Protein AF-A0A6N9NHD0-F1 (afdb_monomer_lite)

Foldseek 3Di:
DAEEEAEAEAPAAQPDDPVPDDPDQADDDDPVNVVVLVVVDSYDYDPLRYAYYPRQDPVSNLVVLVVVQVVLVVDAYEYEYQYAYLCLVVQVVVDPCSLQWDDTRYDIDGPVVVLVSQLSHDLRYKYKYFYPHPDRDPCVSSPP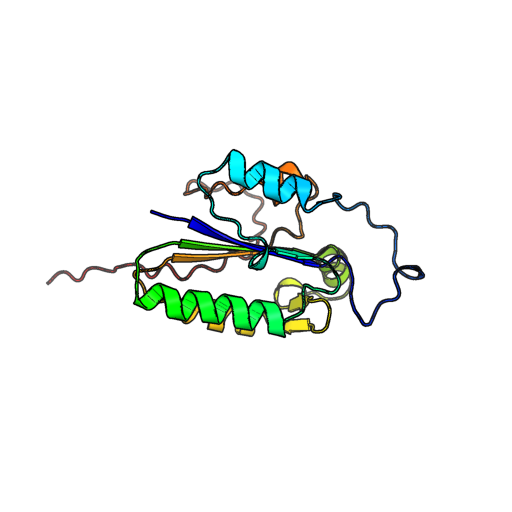DDDDDDDDDPDDDCRDMRINNDDPPDDDD

Organism: NCBI:txid2692424

Radius of gyration: 16.79 Å; chains: 1; bounding box: 42×47×49 Å

Secondary structure (DSSP, 8-state):
-PEEEEEEEE--BTTB-GGGS---------HHHHHHHHHHSSEE--GGGEEEGGG--HHHHHHHHHHHHHHHTTS-EEEEEEEEESSHHHHHHH-TTGGGEEE-SS-EEEHHHHHHHHHTS-TTEEEEEEE-TT---HHHHT-----------S------EEE----------

Structure (mmCIF, N/CA/C/O backbone):
data_AF-A0A6N9NHD0-F1
#
_entry.id   AF-A0A6N9NHD0-F1
#
loop_
_atom_site.group_PDB
_atom_site.id
_atom_site.type_symbol
_atom_site.label_atom_id
_atom_site.label_alt_id
_atom_site.label_comp_id
_atom_site.label_asym_id
_atom_site.label_entity_id
_atom_site.label_seq_id
_atom_site.pdbx_PDB_ins_code
_atom_site.Cartn_x
_atom_site.Cartn_y
_atom_site.Cartn_z
_atom_site.occupancy
_atom_site.B_iso_or_equiv
_atom_site.auth_seq_id
_atom_site.auth_comp_id
_atom_site.auth_asym_id
_atom_site.auth_atom_id
_atom_site.pdbx_PDB_model_num
ATOM 1 N N . MET A 1 1 ? -7.503 -1.863 20.920 1.00 65.38 1 MET A N 1
ATOM 2 C CA . MET A 1 1 ? -7.821 -1.196 19.639 1.00 65.38 1 MET A CA 1
ATOM 3 C C . MET A 1 1 ? -7.566 -2.185 18.505 1.00 65.38 1 MET A C 1
ATOM 5 O O . MET A 1 1 ? -6.565 -2.887 18.581 1.00 65.38 1 MET A O 1
ATOM 9 N N . LYS A 1 2 ? -8.476 -2.338 17.532 1.00 74.25 2 LYS A N 1
ATOM 10 C CA . LYS A 1 2 ? -8.277 -3.266 16.400 1.00 74.25 2 LYS A CA 1
ATOM 11 C C . LYS A 1 2 ? -7.443 -2.568 15.323 1.00 74.25 2 LYS A C 1
ATOM 13 O O . LYS A 1 2 ? -7.826 -1.486 14.887 1.00 74.25 2 LYS A O 1
ATOM 18 N N . THR A 1 3 ? -6.346 -3.195 14.905 1.00 85.81 3 THR A N 1
ATOM 19 C CA . THR A 1 3 ? -5.497 -2.702 13.811 1.00 85.81 3 THR A CA 1
ATOM 20 C C . THR A 1 3 ? -5.786 -3.501 12.546 1.00 85.81 3 THR A C 1
ATOM 22 O O . THR A 1 3 ? -5.592 -4.721 12.514 1.00 85.81 3 THR A O 1
ATOM 25 N N . HIS A 1 4 ? -6.283 -2.808 11.532 1.00 89.94 4 HIS A N 1
ATOM 26 C CA . HIS A 1 4 ? -6.444 -3.271 10.162 1.00 89.94 4 HIS A CA 1
ATOM 27 C C . HIS A 1 4 ? -5.167 -2.992 9.375 1.00 89.94 4 HIS A C 1
ATOM 29 O O . HIS A 1 4 ? -4.411 -2.084 9.724 1.00 89.94 4 HIS A O 1
ATOM 35 N N . CYS A 1 5 ? -4.915 -3.776 8.335 1.00 91.31 5 CYS A N 1
ATOM 36 C CA . CYS A 1 5 ? -3.724 -3.611 7.519 1.00 91.31 5 CYS A CA 1
ATOM 37 C C . CYS A 1 5 ? -4.055 -3.798 6.050 1.00 91.31 5 CYS A C 1
ATOM 39 O O . CYS A 1 5 ? -4.658 -4.810 5.710 1.00 91.31 5 CYS A O 1
ATOM 41 N N . ILE A 1 6 ? -3.596 -2.869 5.215 1.00 93.81 6 ILE A N 1
ATOM 42 C CA . ILE A 1 6 ? -3.485 -3.046 3.768 1.00 93.81 6 ILE A CA 1
ATOM 43 C C . ILE A 1 6 ? -2.022 -3.335 3.449 1.00 93.81 6 ILE A C 1
ATOM 45 O O . ILE A 1 6 ? -1.130 -2.640 3.932 1.00 93.81 6 ILE A O 1
ATOM 49 N N . PHE A 1 7 ? -1.773 -4.370 2.656 1.00 92.81 7 PHE A N 1
ATOM 50 C CA . PHE A 1 7 ? -0.443 -4.748 2.203 1.00 92.81 7 PHE A CA 1
ATOM 51 C C . PHE A 1 7 ? -0.356 -4.643 0.684 1.00 92.81 7 PHE A C 1
ATOM 53 O O . PHE A 1 7 ? -1.134 -5.275 -0.029 1.00 92.81 7 PHE A O 1
ATOM 60 N N . ILE A 1 8 ? 0.612 -3.870 0.202 1.00 93.88 8 ILE A N 1
ATOM 61 C CA . ILE A 1 8 ? 0.828 -3.566 -1.210 1.00 93.88 8 ILE A CA 1
ATOM 62 C C . ILE A 1 8 ? 2.249 -3.990 -1.576 1.00 93.88 8 ILE A C 1
ATOM 64 O O . ILE A 1 8 ? 3.222 -3.491 -1.009 1.00 93.88 8 ILE A O 1
ATOM 68 N N . LEU A 1 9 ? 2.360 -4.900 -2.541 1.00 92.06 9 LEU A N 1
ATOM 69 C CA . LEU A 1 9 ? 3.613 -5.359 -3.130 1.00 92.06 9 LEU A CA 1
ATOM 70 C C . LEU A 1 9 ? 3.604 -5.122 -4.638 1.00 92.06 9 LEU A C 1
ATOM 72 O O . LEU A 1 9 ? 2.901 -5.808 -5.385 1.00 92.06 9 LEU A O 1
ATOM 76 N N . VAL A 1 10 ? 4.456 -4.205 -5.081 1.00 91.06 10 VAL A N 1
ATOM 77 C CA . VAL A 1 10 ? 4.642 -3.875 -6.493 1.00 91.06 10 VAL A CA 1
ATOM 78 C C . VAL A 1 10 ? 5.937 -4.514 -6.969 1.00 91.06 10 VAL A C 1
ATOM 80 O O . VAL A 1 10 ? 7.042 -4.020 -6.747 1.00 91.06 10 VAL A O 1
ATOM 83 N N . ASN A 1 11 ? 5.785 -5.687 -7.577 1.00 87.06 11 ASN A N 1
ATOM 84 C CA . ASN A 1 11 ? 6.859 -6.475 -8.183 1.00 87.06 11 ASN A CA 1
ATOM 85 C C . ASN A 1 11 ? 6.649 -6.712 -9.687 1.00 87.06 11 ASN A C 1
ATOM 87 O O . ASN A 1 11 ? 7.374 -7.500 -10.292 1.00 87.06 11 ASN A O 1
ATOM 91 N N . GLN A 1 12 ? 5.628 -6.068 -10.251 1.00 86.88 12 GLN A N 1
ATOM 92 C CA . GLN A 1 12 ? 5.276 -6.051 -11.665 1.00 86.88 12 GLN A CA 1
ATOM 93 C C . GLN A 1 12 ? 4.763 -4.648 -11.998 1.00 86.88 12 GLN A C 1
ATOM 95 O O . GLN A 1 12 ? 4.061 -4.058 -11.177 1.00 86.88 12 GLN A O 1
ATOM 100 N N . LEU A 1 13 ? 5.087 -4.155 -13.191 1.00 87.19 13 LEU A N 1
ATOM 101 C CA . LEU A 1 13 ? 4.530 -2.938 -13.781 1.00 87.19 13 LEU A CA 1
ATOM 102 C C . LEU A 1 13 ? 3.962 -3.307 -15.149 1.00 87.19 13 LEU A C 1
ATOM 104 O O . LEU A 1 13 ? 4.562 -4.115 -15.854 1.00 87.19 13 LEU A O 1
ATOM 108 N N . GLU A 1 14 ? 2.821 -2.739 -15.514 1.00 87.88 14 GLU A N 1
ATOM 109 C CA . GLU A 1 14 ? 2.149 -2.986 -16.792 1.00 87.88 14 GLU A CA 1
ATOM 110 C C . GLU A 1 14 ? 3.044 -2.606 -17.977 1.00 87.88 14 GLU A C 1
ATOM 112 O O . GLU A 1 14 ? 3.142 -3.347 -18.952 1.00 87.88 14 GLU A O 1
ATOM 117 N N . GLU A 1 15 ? 3.768 -1.494 -17.850 1.00 81.62 15 GLU A N 1
ATOM 118 C CA . GLU A 1 15 ? 4.656 -0.967 -18.889 1.00 81.62 15 GLU A CA 1
ATOM 119 C C . GLU A 1 15 ? 5.960 -1.764 -19.045 1.00 81.62 15 GLU A C 1
ATOM 121 O O . GLU A 1 15 ? 6.647 -1.634 -20.062 1.00 81.62 15 GLU A O 1
ATOM 126 N N . ILE A 1 16 ? 6.332 -2.584 -18.051 1.00 76.56 16 ILE A N 1
ATOM 127 C CA . ILE A 1 16 ? 7.627 -3.265 -18.041 1.00 76.56 16 ILE A CA 1
ATOM 128 C C . ILE A 1 16 ? 7.475 -4.771 -18.227 1.00 76.56 16 ILE A C 1
ATOM 130 O O . ILE A 1 16 ? 7.096 -5.508 -17.317 1.00 76.56 16 ILE A O 1
ATOM 134 N N . ASN A 1 17 ? 7.924 -5.250 -19.387 1.00 63.66 17 ASN A N 1
ATOM 135 C CA . ASN A 1 17 ? 8.201 -6.669 -19.579 1.00 63.66 17 ASN A CA 1
ATOM 136 C C . ASN A 1 17 ? 9.355 -7.086 -18.658 1.00 63.66 17 ASN A C 1
ATOM 138 O O . ASN A 1 17 ? 10.461 -6.558 -18.755 1.00 63.66 17 ASN A O 1
ATOM 142 N N . SER A 1 18 ? 9.110 -8.062 -17.779 1.00 60.34 18 SER A N 1
ATOM 143 C CA . SER A 1 18 ? 10.067 -8.540 -16.764 1.00 60.34 18 SER A CA 1
ATOM 144 C C . SER A 1 18 ? 11.441 -8.935 -17.312 1.00 60.34 18 SER A C 1
ATOM 146 O O . SER A 1 18 ? 12.415 -8.966 -16.563 1.00 60.34 18 SER A O 1
ATOM 148 N N . ASP A 1 19 ? 11.520 -9.232 -18.608 1.00 60.91 19 ASP A N 1
ATOM 149 C CA . ASP A 1 19 ? 12.721 -9.718 -19.281 1.00 60.91 19 ASP A CA 1
ATOM 150 C C . ASP A 1 19 ? 13.788 -8.635 -19.507 1.00 60.91 19 ASP A C 1
ATOM 152 O O . ASP A 1 19 ? 14.942 -8.971 -19.771 1.00 60.91 19 ASP A O 1
ATOM 156 N N . THR A 1 20 ? 13.445 -7.346 -19.387 1.00 61.22 20 THR A N 1
ATOM 157 C CA . THR A 1 20 ? 14.374 -6.234 -19.670 1.00 61.22 20 THR A CA 1
ATOM 158 C C . THR A 1 20 ? 15.002 -5.605 -18.429 1.00 61.22 20 THR A C 1
ATOM 160 O O . THR A 1 20 ? 15.922 -4.795 -18.553 1.00 61.22 20 THR A O 1
ATOM 163 N N . LEU A 1 21 ? 14.549 -5.970 -17.227 1.00 63.03 21 LEU A N 1
ATOM 164 C CA . LEU A 1 21 ? 15.014 -5.336 -15.998 1.00 63.03 21 LEU A CA 1
ATOM 165 C C . LEU A 1 21 ? 16.261 -6.004 -15.408 1.00 63.03 21 LEU A C 1
ATOM 167 O O . LEU A 1 21 ? 16.401 -7.232 -15.449 1.00 63.03 21 LEU A O 1
ATOM 171 N N . PRO A 1 22 ? 17.148 -5.218 -14.766 1.00 62.91 22 PRO A N 1
ATOM 172 C CA . PRO A 1 22 ? 18.219 -5.769 -13.954 1.00 62.91 22 PRO A CA 1
ATOM 173 C C . PRO A 1 22 ? 17.630 -6.722 -12.912 1.00 62.91 22 PRO A C 1
ATOM 175 O O . PRO A 1 22 ? 16.656 -6.387 -12.236 1.00 62.91 22 PRO A O 1
ATOM 178 N N . LYS A 1 23 ? 18.235 -7.904 -12.750 1.00 63.06 23 LYS A N 1
ATOM 179 C CA . LYS A 1 23 ? 17.851 -8.868 -11.708 1.00 63.06 23 LYS A CA 1
ATOM 180 C C . LYS A 1 23 ? 18.214 -8.313 -10.328 1.00 63.06 23 LYS A C 1
ATOM 182 O O . LYS A 1 23 ? 19.216 -8.705 -9.732 1.00 63.06 23 LYS A O 1
ATOM 187 N N . LEU A 1 24 ? 17.412 -7.379 -9.826 1.00 61.34 24 LEU A N 1
ATOM 188 C CA . LEU A 1 24 ? 17.522 -6.855 -8.474 1.00 61.34 24 LEU A CA 1
ATOM 189 C C . LEU A 1 24 ? 17.187 -7.987 -7.502 1.00 61.34 24 LEU A C 1
ATOM 191 O O . LEU A 1 24 ? 16.132 -8.615 -7.605 1.00 61.34 24 LEU A O 1
ATOM 195 N N . LYS A 1 25 ? 18.092 -8.275 -6.561 1.00 64.44 25 LYS A N 1
ATOM 196 C CA . LYS A 1 25 ? 17.813 -9.215 -5.470 1.00 64.44 25 LYS A CA 1
ATOM 197 C C . LYS A 1 25 ? 16.783 -8.574 -4.548 1.00 64.44 25 LYS A C 1
ATOM 199 O O . LYS A 1 25 ? 17.130 -7.704 -3.758 1.00 64.44 25 LYS A O 1
ATOM 204 N N . HIS A 1 26 ? 15.539 -9.020 -4.645 1.00 69.06 26 HIS A N 1
ATOM 205 C CA . HIS A 1 26 ? 14.458 -8.584 -3.773 1.00 69.06 26 HIS A CA 1
ATOM 206 C C . HIS A 1 26 ? 13.949 -9.758 -2.922 1.00 69.06 26 HIS A C 1
ATOM 208 O O . HIS A 1 26 ? 13.967 -10.911 -3.366 1.00 69.06 26 HIS A O 1
ATOM 214 N N . PRO A 1 27 ? 13.529 -9.500 -1.675 1.00 69.94 27 PRO A N 1
ATOM 215 C CA . PRO A 1 27 ? 12.930 -10.510 -0.820 1.00 69.94 27 PRO A CA 1
ATOM 216 C C . PRO A 1 27 ? 11.645 -11.062 -1.449 1.00 69.94 27 PRO A C 1
ATOM 218 O O . PRO A 1 27 ? 10.719 -10.326 -1.779 1.00 69.94 27 PRO A O 1
ATOM 221 N N . CYS A 1 28 ? 11.575 -12.388 -1.576 1.00 76.50 28 CYS A N 1
ATOM 222 C CA . CYS A 1 28 ? 10.370 -13.075 -2.024 1.00 76.50 28 CYS A CA 1
ATOM 223 C C . CYS A 1 28 ? 9.337 -13.096 -0.886 1.00 76.50 28 CYS A C 1
ATOM 225 O O . CYS A 1 28 ? 9.487 -13.825 0.108 1.00 76.50 28 CYS A O 1
ATOM 227 N N . ILE A 1 29 ? 8.310 -12.257 -1.020 1.00 80.00 29 ILE A N 1
ATOM 228 C CA . ILE A 1 29 ? 7.160 -12.196 -0.119 1.00 80.00 29 ILE A CA 1
ATOM 229 C C . ILE A 1 29 ? 5.998 -12.911 -0.797 1.00 80.00 29 ILE A C 1
ATOM 231 O O . ILE A 1 29 ? 5.518 -12.496 -1.848 1.00 80.00 29 ILE A O 1
ATOM 235 N N . SER A 1 30 ? 5.552 -14.000 -0.184 1.00 78.62 30 SER A N 1
ATOM 236 C CA . SER A 1 30 ? 4.399 -14.772 -0.627 1.00 78.62 30 SER A CA 1
ATOM 237 C C . SER A 1 30 ? 3.174 -14.474 0.236 1.00 78.62 30 SER A C 1
ATOM 239 O O . SER A 1 30 ? 3.279 -14.041 1.386 1.00 78.62 30 SER A O 1
ATOM 241 N N . ILE A 1 31 ? 1.992 -14.799 -0.286 1.00 77.31 31 ILE A N 1
ATOM 242 C CA . ILE A 1 31 ? 0.733 -14.755 0.472 1.00 77.31 31 ILE A CA 1
ATOM 243 C C . ILE A 1 31 ? 0.832 -15.600 1.757 1.00 77.31 31 ILE A C 1
ATOM 245 O O . ILE A 1 31 ? 0.327 -15.204 2.805 1.00 77.31 31 ILE A O 1
ATOM 249 N N . THR A 1 32 ? 1.534 -16.735 1.716 1.00 78.12 32 THR A N 1
ATOM 250 C CA . THR A 1 32 ? 1.737 -17.614 2.878 1.00 78.12 32 THR A CA 1
ATOM 251 C C . THR A 1 32 ? 2.500 -16.918 4.006 1.00 78.12 32 THR A C 1
ATOM 253 O O . THR A 1 32 ? 2.200 -17.128 5.185 1.00 78.12 32 THR A O 1
ATOM 256 N N . ASP A 1 33 ? 3.450 -16.046 3.664 1.00 80.06 33 ASP A N 1
ATOM 257 C CA . ASP A 1 33 ? 4.181 -15.245 4.647 1.00 80.06 33 ASP A CA 1
ATOM 258 C C . ASP A 1 33 ? 3.255 -14.237 5.327 1.00 80.06 33 ASP A C 1
ATOM 260 O O . ASP A 1 33 ? 3.253 -14.123 6.553 1.00 80.06 33 ASP A O 1
ATOM 264 N N . LEU A 1 34 ? 2.400 -13.579 4.542 1.00 78.19 34 LEU A N 1
ATOM 265 C CA . LEU A 1 34 ? 1.418 -12.608 5.027 1.00 78.19 34 LEU A CA 1
ATOM 266 C C . LEU A 1 34 ? 0.383 -13.254 5.962 1.00 78.19 34 LEU A C 1
ATOM 268 O O . LEU A 1 34 ? 0.098 -12.743 7.048 1.00 78.19 34 LEU A O 1
ATOM 272 N N . ILE A 1 35 ? -0.114 -14.440 5.601 1.00 74.88 35 ILE A N 1
ATOM 273 C CA . ILE A 1 35 ? -1.027 -15.228 6.445 1.00 74.88 35 ILE A CA 1
ATOM 274 C C . ILE A 1 35 ? -0.346 -15.650 7.756 1.00 74.88 35 ILE A C 1
ATOM 276 O O . ILE A 1 35 ? -0.986 -15.697 8.809 1.00 74.88 35 ILE A O 1
ATOM 280 N N . SER A 1 36 ? 0.954 -15.946 7.721 1.00 72.44 36 SER A N 1
ATOM 281 C CA . SER A 1 36 ? 1.708 -16.354 8.910 1.00 72.44 36 SER A CA 1
ATOM 282 C C . SER A 1 36 ? 1.877 -15.209 9.917 1.00 72.44 36 SER A C 1
ATOM 284 O O . SER A 1 36 ? 1.853 -15.451 11.126 1.00 72.44 36 SER A O 1
ATOM 286 N N . ILE A 1 37 ? 1.970 -13.959 9.451 1.00 68.00 37 ILE A N 1
ATOM 287 C CA . ILE A 1 37 ? 2.038 -12.764 10.314 1.00 68.00 37 ILE A CA 1
ATOM 288 C C . ILE A 1 37 ? 0.709 -12.509 11.016 1.00 68.00 37 ILE A C 1
ATOM 290 O O . ILE A 1 37 ? 0.703 -12.209 12.211 1.00 68.00 37 ILE A O 1
ATOM 294 N N . ARG A 1 38 ? -0.416 -12.699 10.312 1.00 64.62 38 ARG A N 1
ATOM 295 C CA . ARG A 1 38 ? -1.770 -12.574 10.882 1.00 64.62 38 ARG A CA 1
ATOM 296 C C . ARG A 1 38 ? -1.962 -13.434 12.137 1.00 64.62 38 ARG A C 1
ATOM 298 O O . ARG A 1 38 ? -2.749 -13.083 13.006 1.00 64.62 38 ARG A O 1
ATOM 305 N N . LYS A 1 39 ? -1.267 -14.573 12.234 1.00 63.69 39 LYS A N 1
ATOM 306 C CA . LYS A 1 39 ? -1.334 -15.466 13.403 1.00 63.69 39 LYS A CA 1
ATOM 307 C C . LYS A 1 39 ? -0.466 -15.003 14.579 1.00 63.69 39 LYS A C 1
ATOM 309 O O . LYS A 1 39 ? -0.729 -15.417 15.702 1.00 63.69 39 LYS A O 1
ATOM 314 N N . LYS A 1 40 ? 0.571 -14.197 14.329 1.00 61.94 40 LYS A N 1
ATOM 315 C CA . LYS A 1 40 ? 1.555 -13.761 15.337 1.00 61.94 40 LYS A CA 1
ATOM 316 C C . LYS A 1 40 ? 1.247 -12.392 15.933 1.00 61.94 40 LYS A C 1
ATOM 318 O O . LYS A 1 40 ? 1.485 -12.184 17.116 1.00 61.94 40 LYS A O 1
ATOM 323 N N . ASN A 1 41 ? 0.712 -11.483 15.126 1.00 60.09 41 ASN A N 1
ATOM 324 C CA . ASN A 1 41 ? 0.371 -10.132 15.545 1.00 60.09 41 ASN A CA 1
ATOM 325 C C . ASN A 1 41 ? -1.155 -10.029 15.618 1.00 60.09 41 ASN A C 1
ATOM 327 O O . ASN A 1 41 ? -1.846 -10.601 14.783 1.00 60.09 41 ASN A O 1
ATOM 331 N N . SER A 1 42 ? -1.706 -9.283 16.575 1.00 63.81 42 SER A N 1
ATOM 332 C CA . SER A 1 42 ? -3.146 -8.982 16.735 1.00 63.81 42 SER A CA 1
ATOM 333 C C . SER A 1 42 ? -3.754 -8.154 15.579 1.00 63.81 42 SER A C 1
ATOM 335 O O . SER A 1 42 ? -4.768 -7.469 15.731 1.00 63.81 42 SER A O 1
ATOM 337 N N . LEU A 1 43 ? -3.120 -8.226 14.415 1.00 70.12 43 LEU A N 1
ATOM 338 C CA . LEU A 1 43 ? -3.356 -7.487 13.199 1.00 70.12 43 LEU A CA 1
ATOM 339 C C . LEU A 1 43 ? -4.339 -8.251 12.312 1.00 70.12 43 LEU A C 1
ATOM 341 O O . LEU A 1 43 ? -4.179 -9.441 12.027 1.00 70.12 43 LEU A O 1
ATOM 345 N N . ARG A 1 44 ? -5.386 -7.554 11.877 1.00 76.69 44 ARG A N 1
ATOM 346 C CA . ARG A 1 44 ? -6.385 -8.102 10.964 1.00 76.69 44 ARG A CA 1
ATOM 347 C C . ARG A 1 44 ? -5.960 -7.804 9.535 1.00 76.69 44 ARG A C 1
ATOM 349 O O . ARG A 1 44 ? -6.172 -6.700 9.054 1.00 76.69 44 ARG A O 1
ATOM 356 N N . LEU A 1 45 ? -5.379 -8.811 8.888 1.00 82.31 45 LEU A N 1
ATOM 357 C CA . LEU A 1 45 ? -5.110 -8.812 7.453 1.00 82.31 45 LEU A CA 1
ATOM 358 C C . LEU A 1 45 ? -6.158 -9.688 6.751 1.00 82.31 45 LEU A C 1
ATOM 360 O O . LEU A 1 45 ? -6.168 -10.915 6.938 1.00 82.31 45 LEU A O 1
ATOM 364 N N . SER A 1 46 ? -7.078 -9.068 6.008 1.00 85.50 46 SER A N 1
ATOM 365 C CA . SER A 1 46 ? -7.985 -9.792 5.112 1.00 85.50 46 SER A CA 1
ATOM 366 C C . SER A 1 46 ? -7.279 -10.124 3.800 1.00 85.50 46 SER A C 1
ATOM 368 O O . SER A 1 46 ? -6.324 -9.460 3.415 1.00 85.50 46 SER A O 1
ATOM 370 N N . MET A 1 47 ? -7.769 -11.136 3.083 1.00 85.44 47 MET A N 1
ATOM 371 C CA . MET A 1 47 ? -7.286 -11.429 1.725 1.00 85.44 47 MET A CA 1
ATOM 372 C C . MET A 1 47 ? -7.593 -10.288 0.749 1.00 85.44 47 MET A C 1
ATOM 374 O O . MET A 1 47 ? -6.836 -10.071 -0.188 1.00 85.44 47 MET A O 1
ATOM 378 N N . GLU A 1 48 ? -8.678 -9.556 0.997 1.00 90.25 48 GLU A N 1
ATOM 379 C CA . GLU A 1 48 ? -9.070 -8.353 0.250 1.00 90.25 48 GLU A CA 1
ATOM 380 C C . GLU A 1 48 ? -8.124 -7.171 0.485 1.00 90.25 48 GLU A C 1
ATOM 382 O O . GLU A 1 48 ? -8.110 -6.237 -0.304 1.00 90.25 48 GLU A O 1
ATOM 387 N N . ASP A 1 49 ? -7.329 -7.211 1.557 1.00 92.00 49 ASP A N 1
ATOM 388 C CA . ASP A 1 49 ? -6.382 -6.149 1.890 1.00 92.00 49 ASP A CA 1
ATOM 389 C C . ASP A 1 49 ? -4.967 -6.443 1.354 1.00 92.00 49 ASP A C 1
ATOM 391 O O . ASP A 1 49 ? -4.023 -5.730 1.686 1.00 92.00 49 ASP A O 1
ATOM 395 N N . ILE A 1 50 ? -4.790 -7.519 0.574 1.00 91.94 50 ILE A N 1
ATOM 396 C CA . ILE A 1 50 ? -3.497 -7.949 0.030 1.00 91.94 50 ILE A CA 1
ATOM 397 C C . ILE A 1 50 ? -3.470 -7.711 -1.481 1.00 91.94 50 ILE A C 1
ATOM 399 O O . ILE A 1 50 ? -4.122 -8.415 -2.255 1.00 91.94 50 ILE A O 1
ATOM 403 N N . PHE A 1 51 ? -2.621 -6.780 -1.902 1.00 93.31 51 PHE A N 1
ATOM 404 C CA . PHE A 1 51 ? -2.413 -6.405 -3.293 1.00 93.31 51 PHE A CA 1
ATOM 405 C C . PHE A 1 51 ? -0.988 -6.762 -3.715 1.00 93.31 51 PHE A C 1
ATOM 407 O O . PHE A 1 51 ? -0.023 -6.254 -3.151 1.00 93.31 51 PHE A O 1
ATOM 414 N N . ILE A 1 52 ? -0.841 -7.671 -4.681 1.00 90.94 52 ILE A N 1
ATOM 415 C CA . ILE A 1 52 ? 0.463 -8.160 -5.154 1.00 90.94 52 ILE A CA 1
ATOM 416 C C . ILE A 1 52 ? 0.468 -8.207 -6.684 1.00 90.94 52 ILE A C 1
ATOM 418 O O . ILE A 1 52 ? -0.473 -8.741 -7.278 1.00 90.94 52 ILE A O 1
ATOM 422 N N . GLY A 1 53 ? 1.540 -7.707 -7.304 1.00 88.19 53 GLY A N 1
ATOM 423 C CA . GLY A 1 53 ? 1.756 -7.777 -8.754 1.00 88.19 53 GLY A CA 1
ATOM 424 C C . GLY A 1 53 ? 0.630 -7.093 -9.526 1.00 88.19 53 GLY A C 1
ATOM 425 O O . GLY A 1 53 ? 0.232 -5.991 -9.164 1.00 88.19 53 GLY A O 1
ATOM 426 N N . THR A 1 54 ? 0.054 -7.771 -10.523 1.00 90.69 54 THR A N 1
ATOM 427 C CA . THR A 1 54 ? -1.071 -7.257 -11.337 1.00 90.69 54 THR A CA 1
ATOM 428 C C . THR A 1 54 ? -2.300 -6.789 -10.549 1.00 90.69 54 THR A C 1
ATOM 430 O O . THR A 1 54 ? -3.122 -6.046 -11.077 1.00 90.69 54 THR A O 1
ATOM 433 N N . LYS A 1 55 ? -2.465 -7.210 -9.287 1.00 91.56 55 LYS A N 1
ATOM 434 C CA . LYS A 1 55 ? -3.576 -6.750 -8.436 1.00 91.56 55 LYS A CA 1
ATOM 435 C C . LYS A 1 55 ? -3.303 -5.420 -7.744 1.00 91.56 55 LYS A C 1
ATOM 437 O O . LYS A 1 55 ? -4.254 -4.802 -7.270 1.00 91.56 55 LYS A O 1
ATOM 442 N N . ALA A 1 56 ? -2.043 -4.999 -7.657 1.00 93.75 56 ALA A N 1
ATOM 443 C CA . ALA A 1 56 ? -1.627 -3.759 -7.012 1.00 93.75 56 ALA A CA 1
ATOM 444 C C . ALA A 1 56 ? -1.849 -2.544 -7.918 1.00 93.75 56 ALA A C 1
ATOM 446 O O . ALA A 1 56 ? -0.928 -1.765 -8.143 1.00 93.75 56 ALA A O 1
ATOM 447 N N . THR A 1 57 ? -3.067 -2.403 -8.444 1.00 96.00 57 THR A N 1
ATOM 448 C CA . THR A 1 57 ? -3.474 -1.225 -9.210 1.00 96.00 57 THR A CA 1
ATOM 449 C C . THR A 1 57 ? -3.837 -0.082 -8.281 1.00 96.00 57 THR A C 1
ATOM 451 O O . THR A 1 57 ? -4.398 -0.307 -7.201 1.00 96.00 57 THR A O 1
ATOM 454 N N . TRP A 1 58 ? -3.576 1.149 -8.717 1.00 95.94 58 TRP A N 1
ATOM 455 C CA . TRP A 1 58 ? -3.910 2.326 -7.921 1.00 95.94 58 TRP A CA 1
ATOM 456 C C . TRP A 1 58 ? -5.409 2.391 -7.624 1.00 95.94 58 TRP A C 1
ATOM 458 O O . TRP A 1 58 ? -5.805 2.541 -6.471 1.00 95.94 58 TRP A O 1
ATOM 468 N N . LYS A 1 59 ? -6.250 2.146 -8.636 1.00 95.50 59 LYS A N 1
ATOM 469 C CA . LYS A 1 59 ? -7.712 2.144 -8.493 1.00 95.50 59 LYS A CA 1
ATOM 470 C C . LYS A 1 59 ? -8.209 1.184 -7.407 1.00 95.50 59 LYS A C 1
ATOM 472 O O . LYS A 1 59 ? -9.066 1.551 -6.611 1.00 95.50 59 LYS A O 1
ATOM 477 N N . ASN A 1 60 ? -7.690 -0.045 -7.362 1.00 95.88 60 ASN A N 1
ATOM 478 C CA . ASN A 1 60 ? -8.135 -1.029 -6.370 1.00 95.88 60 ASN A CA 1
ATOM 479 C C . ASN A 1 60 ? -7.722 -0.626 -4.951 1.00 95.88 60 ASN A C 1
ATOM 481 O O . ASN A 1 60 ? -8.471 -0.837 -4.000 1.00 95.88 60 ASN A O 1
ATOM 485 N N . ILE A 1 61 ? -6.527 -0.055 -4.819 1.00 96.56 61 ILE A N 1
ATOM 486 C CA . ILE A 1 61 ? -5.966 0.360 -3.537 1.00 96.56 61 ILE A CA 1
ATOM 487 C C . ILE A 1 61 ? -6.690 1.603 -3.017 1.00 96.56 61 ILE A C 1
ATOM 489 O O . ILE A 1 61 ? -7.095 1.604 -1.858 1.00 96.56 61 ILE A O 1
ATOM 493 N N . ALA A 1 62 ? -6.911 2.609 -3.866 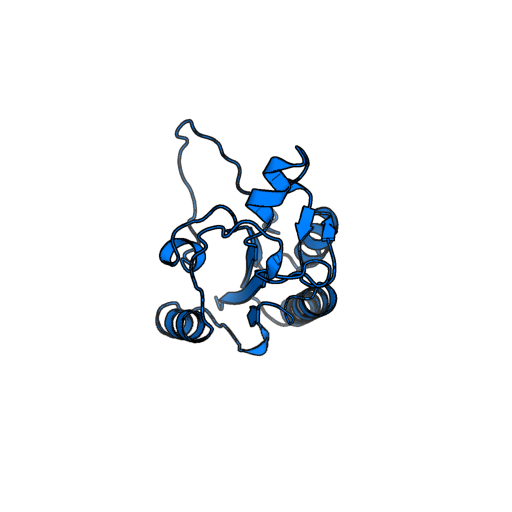1.00 96.56 62 ALA A N 1
ATOM 494 C CA . ALA A 1 62 ? -7.660 3.816 -3.525 1.00 96.56 62 ALA A CA 1
ATOM 495 C C . ALA A 1 62 ? -9.078 3.473 -3.048 1.00 96.56 62 ALA A C 1
ATOM 497 O O . ALA A 1 62 ? -9.428 3.809 -1.919 1.00 96.56 62 ALA A O 1
ATOM 498 N N . ASN A 1 63 ? -9.827 2.677 -3.823 1.00 96.56 63 ASN A N 1
ATOM 499 C CA . ASN A 1 63 ? -11.162 2.212 -3.432 1.00 96.56 63 ASN A CA 1
ATOM 500 C C . ASN A 1 63 ? -11.144 1.494 -2.074 1.00 96.56 63 ASN A C 1
ATOM 502 O O . ASN A 1 63 ? -12.006 1.718 -1.228 1.00 96.56 63 ASN A O 1
ATOM 506 N N . ARG A 1 64 ? -10.144 0.636 -1.827 1.00 96.62 64 ARG A N 1
ATOM 507 C CA . ARG A 1 64 ? -10.055 -0.078 -0.549 1.00 96.62 64 ARG A CA 1
ATOM 508 C C . ARG A 1 64 ? -9.741 0.858 0.619 1.00 96.62 64 ARG A C 1
ATOM 510 O O . ARG A 1 64 ? -10.221 0.620 1.725 1.00 96.62 64 ARG A O 1
ATOM 517 N N . ILE A 1 65 ? -8.943 1.903 0.406 1.00 96.25 65 ILE A N 1
ATOM 518 C CA . ILE A 1 65 ? -8.687 2.931 1.424 1.00 96.25 65 ILE A CA 1
ATOM 519 C C . ILE A 1 65 ? -9.974 3.710 1.722 1.00 96.25 65 ILE A C 1
ATOM 521 O O . ILE A 1 65 ? -10.296 3.888 2.896 1.00 96.25 65 ILE A O 1
ATOM 525 N N . GLU A 1 66 ? -10.733 4.097 0.696 1.00 96.25 66 GLU A N 1
ATOM 526 C CA . GLU A 1 66 ? -12.027 4.783 0.831 1.00 96.25 66 GLU A CA 1
ATOM 527 C C . GLU A 1 66 ? -13.044 3.945 1.623 1.00 96.25 66 GLU A C 1
ATOM 529 O O . GLU A 1 66 ? -13.658 4.443 2.564 1.00 96.25 66 GLU A O 1
ATOM 534 N N . GLU A 1 67 ? -13.144 2.638 1.367 1.00 95.44 67 GLU A N 1
ATOM 535 C CA . GLU A 1 67 ? -13.988 1.740 2.172 1.00 95.44 67 GLU A CA 1
ATOM 536 C C . GLU A 1 67 ? -13.602 1.762 3.664 1.00 95.44 67 GLU A C 1
ATOM 538 O O . GLU A 1 67 ? -14.458 1.736 4.556 1.00 95.44 67 GLU A O 1
ATOM 543 N N . TYR A 1 68 ? -12.303 1.827 3.977 1.00 95.06 68 TYR A N 1
ATOM 544 C CA . TYR A 1 68 ? -11.851 1.973 5.361 1.00 95.06 68 TYR A CA 1
ATOM 545 C C . TYR A 1 68 ? -12.146 3.359 5.939 1.00 95.06 68 TYR A C 1
ATOM 547 O O . TYR A 1 68 ? -12.432 3.439 7.138 1.00 95.06 68 TYR A O 1
ATOM 555 N N . GLN A 1 69 ? -12.106 4.421 5.132 1.00 94.38 69 GLN A N 1
ATOM 556 C CA . GLN A 1 69 ? -12.549 5.750 5.554 1.00 94.38 69 GLN A CA 1
ATOM 557 C C . GLN A 1 69 ? -14.035 5.722 5.915 1.00 94.38 69 GLN A C 1
ATOM 559 O O . GLN A 1 69 ? -14.400 6.148 7.007 1.00 94.38 69 GLN A O 1
ATOM 564 N N . GLU A 1 70 ? -14.899 5.139 5.087 1.00 94.19 70 GLU A N 1
ATOM 565 C CA . GLU A 1 70 ? -16.328 5.006 5.402 1.00 94.19 70 GLU A CA 1
ATOM 566 C C . GLU A 1 70 ? -16.547 4.236 6.714 1.00 94.19 70 GLU A C 1
ATOM 568 O O . GLU A 1 70 ? -17.283 4.670 7.605 1.00 94.19 70 GLU A O 1
ATOM 573 N N . LEU A 1 71 ? -15.833 3.120 6.890 1.00 91.62 71 LEU A N 1
ATOM 574 C CA . LEU A 1 71 ? -15.894 2.317 8.112 1.00 91.62 71 LEU A CA 1
ATOM 575 C C . LEU A 1 71 ? -15.383 3.066 9.348 1.00 91.62 71 LEU A C 1
ATOM 577 O O . LEU A 1 71 ? -15.823 2.763 10.460 1.00 91.62 71 LEU A O 1
ATOM 581 N N . SER A 1 72 ? -14.457 4.007 9.182 1.00 93.38 72 SER A N 1
ATOM 582 C CA . SER A 1 72 ? -13.861 4.759 10.286 1.00 93.38 72 SER A CA 1
ATOM 583 C C . SER A 1 72 ? -14.830 5.738 10.956 1.00 93.38 72 SER A C 1
ATOM 585 O O . SER A 1 72 ? -14.683 6.022 12.142 1.00 93.38 72 SER A O 1
ATOM 587 N N . PHE A 1 73 ? -15.880 6.176 10.253 1.00 90.88 73 PHE A N 1
ATOM 588 C CA . PHE A 1 73 ? -16.947 6.993 10.841 1.00 90.88 73 PHE A CA 1
ATOM 589 C C . PHE A 1 73 ? -17.882 6.197 11.761 1.00 90.88 73 PHE A C 1
ATOM 591 O O . PHE A 1 73 ? -18.597 6.778 12.574 1.00 90.88 73 PHE A O 1
ATOM 598 N N . LEU A 1 74 ? -17.884 4.866 11.649 1.00 91.56 74 LEU A N 1
ATOM 599 C CA . LEU A 1 74 ? -18.772 3.986 12.412 1.00 91.56 74 LEU A CA 1
ATOM 600 C C . LEU A 1 74 ? -18.104 3.379 13.651 1.00 91.56 74 LEU A C 1
ATOM 602 O O . LEU A 1 74 ? -18.794 2.866 14.534 1.00 91.56 74 LEU A O 1
ATOM 606 N N . ARG A 1 75 ? -16.768 3.353 13.701 1.00 87.12 75 ARG A N 1
ATOM 607 C CA . ARG A 1 75 ? -16.013 2.699 14.776 1.00 87.12 75 ARG A CA 1
ATOM 608 C C . ARG A 1 75 ? -14.595 3.236 14.893 1.00 87.12 75 ARG A C 1
ATOM 610 O O . ARG A 1 75 ? -13.926 3.460 13.890 1.00 87.12 75 ARG A O 1
ATOM 617 N N . ASP A 1 76 ? -14.097 3.261 16.122 1.00 87.50 76 ASP A N 1
ATOM 618 C CA . ASP A 1 76 ? -12.688 3.534 16.389 1.00 87.50 76 ASP A CA 1
ATOM 619 C C . ASP A 1 76 ? -11.799 2.381 15.911 1.00 87.50 76 ASP A C 1
ATOM 621 O O . ASP A 1 76 ? -12.149 1.191 15.984 1.00 87.50 76 ASP A O 1
ATOM 625 N N . GLY A 1 77 ? -10.595 2.721 15.468 1.00 88.44 77 GLY A N 1
ATOM 626 C CA . GLY A 1 77 ? -9.650 1.737 14.973 1.00 88.44 77 GLY A CA 1
ATOM 627 C C . GLY A 1 77 ? -8.355 2.343 14.465 1.00 88.44 77 GLY A C 1
ATOM 628 O O . GLY A 1 77 ? -8.084 3.535 14.611 1.00 88.44 77 GLY A O 1
ATOM 629 N N . LYS A 1 78 ? -7.532 1.468 13.893 1.00 91.25 78 LYS A N 1
ATOM 630 C CA . LYS A 1 78 ? -6.308 1.849 13.203 1.00 91.25 78 LYS A CA 1
ATOM 631 C C . LYS A 1 78 ? -6.215 1.127 11.866 1.00 91.25 78 LYS A C 1
ATOM 633 O O . LYS A 1 78 ? -6.525 -0.064 11.819 1.00 91.25 78 LYS A O 1
ATOM 638 N N . LEU A 1 79 ? -5.745 1.811 10.831 1.00 92.94 79 LEU A N 1
ATOM 639 C CA . LEU A 1 79 ? -5.333 1.241 9.553 1.00 92.94 79 LEU A CA 1
ATOM 640 C C . LEU A 1 79 ? -3.838 1.495 9.337 1.00 92.94 79 LEU A C 1
ATOM 642 O O . LEU A 1 79 ? -3.387 2.637 9.353 1.00 92.94 79 LEU A O 1
ATOM 646 N N . ASP A 1 80 ? -3.081 0.423 9.126 1.00 91.88 80 ASP A N 1
ATOM 647 C CA . ASP A 1 80 ? -1.697 0.484 8.661 1.00 91.88 80 ASP A CA 1
ATOM 648 C C . ASP A 1 80 ? -1.649 0.101 7.172 1.00 91.88 80 ASP A C 1
ATOM 650 O O . ASP A 1 80 ? -1.999 -1.018 6.799 1.00 91.88 80 ASP A O 1
ATOM 654 N N . ILE A 1 81 ? -1.205 1.013 6.311 1.00 93.56 81 ILE A N 1
ATOM 655 C CA . ILE A 1 81 ? -0.982 0.763 4.885 1.00 93.56 81 ILE A CA 1
ATOM 656 C C . ILE A 1 81 ? 0.509 0.529 4.681 1.00 93.56 81 ILE A C 1
ATOM 658 O O . ILE A 1 81 ? 1.337 1.381 5.003 1.00 93.56 81 ILE A O 1
ATOM 662 N N . ILE A 1 82 ? 0.863 -0.640 4.165 1.00 91.75 82 ILE A N 1
ATOM 663 C CA . ILE A 1 82 ? 2.248 -1.072 4.013 1.00 91.75 82 ILE A CA 1
ATOM 664 C C . ILE A 1 82 ? 2.531 -1.206 2.541 1.00 91.75 82 ILE A C 1
ATOM 666 O O . ILE A 1 82 ? 1.970 -2.072 1.872 1.00 91.75 82 ILE A O 1
ATOM 670 N N . TYR A 1 83 ? 3.413 -0.346 2.063 1.00 92.38 83 TYR A N 1
ATOM 671 C CA . TYR A 1 83 ? 3.799 -0.292 0.672 1.00 92.38 83 TYR A CA 1
ATOM 672 C C . TYR A 1 83 ? 5.226 -0.791 0.510 1.00 92.38 83 TYR A C 1
ATOM 674 O O . TYR A 1 83 ? 6.137 -0.369 1.225 1.00 92.38 83 TYR A O 1
ATOM 682 N N . TYR A 1 84 ? 5.410 -1.700 -0.436 1.00 90.19 84 TYR A N 1
ATOM 683 C CA . TYR A 1 84 ? 6.709 -2.192 -0.840 1.00 90.19 84 TYR A CA 1
ATOM 684 C C . TYR A 1 84 ? 6.757 -2.327 -2.358 1.00 90.19 84 TYR A C 1
ATOM 686 O O . TYR A 1 84 ? 6.005 -3.096 -2.954 1.00 90.19 84 TYR A O 1
ATOM 694 N N . SER A 1 85 ? 7.687 -1.621 -2.977 1.00 89.06 85 SER A N 1
ATOM 695 C CA . SER A 1 85 ? 7.952 -1.670 -4.406 1.00 89.06 85 SER A CA 1
ATOM 696 C C . SER A 1 85 ? 9.407 -2.037 -4.635 1.00 89.06 85 SER A C 1
ATOM 698 O O . SER A 1 85 ? 10.318 -1.444 -4.059 1.00 89.06 85 SER A O 1
ATOM 700 N N . ILE A 1 86 ? 9.646 -3.012 -5.512 1.00 85.62 86 ILE A N 1
ATOM 701 C CA . ILE A 1 86 ? 11.019 -3.351 -5.919 1.00 85.62 86 ILE A CA 1
ATOM 702 C C . ILE A 1 86 ? 11.624 -2.269 -6.828 1.00 85.62 86 ILE A C 1
ATOM 704 O O . ILE A 1 86 ? 12.837 -2.246 -7.041 1.00 85.62 86 ILE A O 1
ATOM 708 N N . TYR A 1 87 ? 10.781 -1.375 -7.351 1.00 82.50 87 TYR A N 1
ATOM 709 C CA . TYR A 1 87 ? 11.138 -0.356 -8.328 1.00 82.50 87 TYR A CA 1
ATOM 710 C C . TYR A 1 87 ? 11.565 0.964 -7.693 1.00 82.50 87 TYR A C 1
ATOM 712 O O . TYR A 1 87 ? 12.282 1.708 -8.345 1.00 82.50 87 TYR A O 1
ATOM 720 N N . ASP A 1 88 ? 11.238 1.244 -6.425 1.00 81.75 88 ASP A N 1
ATOM 721 C CA . ASP A 1 88 ? 11.614 2.527 -5.800 1.00 81.75 88 ASP A CA 1
ATOM 722 C C . ASP A 1 88 ? 13.139 2.740 -5.805 1.00 81.75 88 ASP A C 1
ATOM 724 O O . ASP A 1 88 ? 13.626 3.847 -6.031 1.00 81.75 88 ASP A O 1
ATOM 728 N N . SER A 1 89 ? 13.916 1.669 -5.599 1.00 75.69 89 SER A N 1
ATOM 729 C CA . SER A 1 89 ? 15.384 1.726 -5.686 1.00 75.69 89 SER A CA 1
ATOM 730 C C . SER A 1 89 ? 15.878 2.093 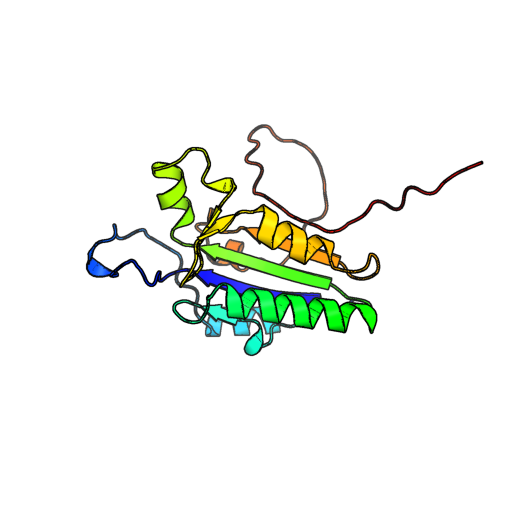-7.091 1.00 75.69 89 SER A C 1
ATOM 732 O O . SER A 1 89 ? 16.847 2.841 -7.240 1.00 75.69 89 SER A O 1
ATOM 734 N N . LEU A 1 90 ? 15.179 1.607 -8.119 1.00 76.12 90 LEU A N 1
ATOM 735 C CA . LEU A 1 90 ? 15.456 1.919 -9.512 1.00 76.12 90 LEU A CA 1
ATOM 736 C C . LEU A 1 90 ? 15.094 3.379 -9.801 1.00 76.12 90 LEU A C 1
ATOM 738 O O . LEU A 1 90 ? 15.928 4.116 -10.312 1.00 76.12 90 LEU A O 1
ATOM 742 N N . THR A 1 91 ? 13.906 3.829 -9.395 1.00 77.69 91 THR A N 1
ATOM 743 C CA . THR A 1 91 ? 13.434 5.207 -9.594 1.00 77.69 91 THR A CA 1
ATOM 744 C C . THR A 1 91 ? 14.380 6.227 -8.962 1.00 77.69 91 THR A C 1
ATOM 746 O O . THR A 1 91 ? 14.756 7.194 -9.619 1.00 77.69 91 THR A O 1
ATOM 749 N N . ARG A 1 92 ? 14.881 5.965 -7.747 1.00 78.44 92 ARG A N 1
ATOM 750 C CA . ARG A 1 92 ? 15.901 6.802 -7.078 1.00 78.44 92 ARG A CA 1
ATOM 751 C C . ARG A 1 92 ? 17.222 6.912 -7.835 1.00 78.44 92 ARG A C 1
ATOM 753 O O . ARG A 1 92 ? 17.963 7.860 -7.623 1.00 78.44 92 ARG A O 1
ATOM 760 N N . THR A 1 93 ? 17.533 5.955 -8.706 1.00 77.06 93 THR A N 1
ATOM 761 C CA . THR A 1 93 ? 18.739 6.023 -9.545 1.00 77.06 93 THR A CA 1
ATOM 762 C C . THR A 1 93 ? 18.561 7.005 -10.708 1.00 77.06 93 THR A C 1
ATOM 764 O O . THR A 1 93 ? 19.546 7.536 -11.215 1.00 77.06 93 THR A O 1
ATOM 767 N N . TYR A 1 94 ? 17.319 7.251 -11.137 1.00 77.25 94 TYR A N 1
ATOM 768 C CA . TYR A 1 94 ? 17.010 8.043 -12.330 1.00 77.25 94 TYR A CA 1
ATOM 769 C C . TYR A 1 94 ? 16.418 9.424 -12.037 1.00 77.25 94 TYR A C 1
ATOM 771 O O . TYR A 1 94 ? 16.396 10.263 -12.935 1.00 77.25 94 TYR A O 1
ATOM 779 N N . THR A 1 95 ? 15.933 9.680 -10.820 1.00 78.75 95 THR A N 1
ATOM 780 C CA . THR A 1 95 ? 15.375 10.984 -10.443 1.00 78.75 95 THR A CA 1
ATOM 781 C C . THR A 1 95 ? 15.578 11.305 -8.964 1.00 78.75 95 THR A C 1
ATOM 783 O O . THR A 1 95 ? 15.326 10.472 -8.092 1.00 78.75 95 THR A O 1
ATOM 786 N N . ASP A 1 96 ? 15.957 12.553 -8.684 1.00 77.38 96 ASP A N 1
ATOM 787 C CA . ASP A 1 96 ? 16.067 13.103 -7.325 1.00 77.38 96 ASP A CA 1
ATOM 788 C C . ASP A 1 96 ? 14.694 13.276 -6.652 1.00 77.38 96 ASP A C 1
ATOM 790 O O . ASP A 1 96 ? 14.595 13.383 -5.432 1.00 77.38 96 ASP A O 1
ATOM 794 N N . ALA A 1 97 ? 13.612 13.277 -7.438 1.00 79.19 97 ALA A N 1
ATOM 795 C CA . ALA A 1 97 ? 12.242 13.402 -6.948 1.00 79.19 97 ALA A CA 1
ATOM 796 C C . ALA A 1 97 ? 11.580 12.046 -6.644 1.00 79.19 97 ALA A C 1
ATOM 798 O O . ALA A 1 97 ? 10.377 11.999 -6.414 1.00 79.19 97 ALA A O 1
ATOM 799 N N . ALA A 1 98 ? 12.327 10.938 -6.646 1.00 77.75 98 ALA A N 1
ATOM 800 C CA . ALA A 1 98 ? 11.771 9.589 -6.505 1.00 77.75 98 ALA A CA 1
ATOM 801 C C . ALA A 1 98 ? 10.902 9.392 -5.250 1.00 77.75 98 ALA A C 1
ATOM 803 O O . ALA A 1 98 ? 9.929 8.651 -5.295 1.00 77.75 98 ALA A O 1
ATOM 804 N N . ASP A 1 99 ? 11.206 10.085 -4.149 1.00 79.62 99 ASP A N 1
ATOM 805 C CA . ASP A 1 99 ? 10.432 9.985 -2.903 1.00 79.62 99 ASP A CA 1
ATOM 806 C C . ASP A 1 99 ? 9.060 10.685 -2.970 1.00 79.62 99 ASP A C 1
ATOM 808 O O . ASP A 1 99 ? 8.241 10.544 -2.059 1.00 79.62 99 ASP A O 1
ATOM 812 N N . GLN A 1 100 ? 8.79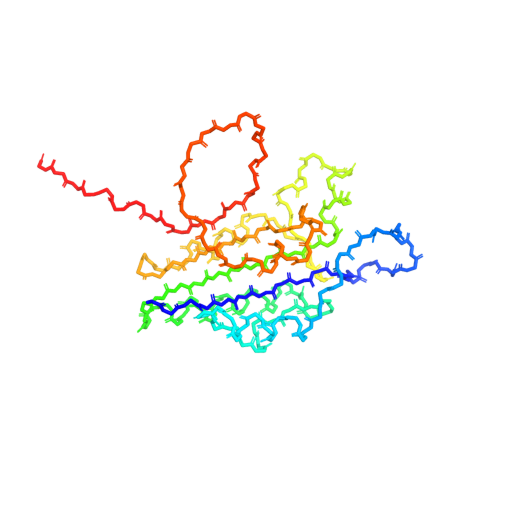4 11.437 -4.043 1.00 86.75 100 GLN A N 1
ATOM 813 C CA . GLN A 1 100 ? 7.506 12.080 -4.308 1.00 86.75 100 GLN A CA 1
ATOM 814 C C . GLN A 1 100 ? 6.565 11.208 -5.141 1.00 86.75 100 GLN A C 1
ATOM 816 O O . GLN A 1 100 ? 5.418 11.602 -5.336 1.00 86.75 100 GLN A O 1
ATOM 821 N N . TYR A 1 101 ? 7.018 10.049 -5.621 1.00 88.56 101 TYR A N 1
ATOM 822 C CA . TYR A 1 101 ? 6.237 9.197 -6.508 1.00 88.56 101 TYR A CA 1
ATOM 823 C C . TYR A 1 101 ? 6.108 7.781 -5.957 1.00 88.56 101 TYR A C 1
ATOM 825 O O . TYR A 1 101 ? 7.047 7.222 -5.392 1.00 88.56 101 TYR A O 1
ATOM 833 N N . PHE A 1 102 ? 4.934 7.188 -6.156 1.00 91.00 102 PHE A N 1
ATOM 834 C CA . PHE A 1 102 ? 4.677 5.788 -5.841 1.00 91.00 102 PHE A CA 1
ATOM 835 C C . PHE A 1 102 ? 4.256 5.053 -7.105 1.00 91.00 102 PHE A C 1
ATOM 837 O O . PHE A 1 102 ? 3.347 5.483 -7.817 1.00 91.00 102 PHE A O 1
ATOM 844 N N . HIS A 1 103 ? 4.914 3.929 -7.365 1.00 91.62 103 HIS A N 1
ATOM 845 C CA . HIS A 1 103 ? 4.604 3.076 -8.499 1.00 91.62 103 HIS A CA 1
ATOM 846 C C . HIS A 1 103 ? 3.597 2.016 -8.079 1.00 91.62 103 HIS A C 1
ATOM 848 O O . HIS A 1 103 ? 3.812 1.292 -7.112 1.00 91.62 103 HIS A O 1
ATOM 854 N N . PHE A 1 104 ? 2.530 1.898 -8.851 1.00 93.75 104 PHE A N 1
ATOM 855 C CA . PHE A 1 104 ? 1.551 0.822 -8.819 1.00 93.75 104 PHE A CA 1
ATOM 856 C C . PHE A 1 104 ? 1.640 0.045 -10.126 1.00 93.75 104 PHE A C 1
ATOM 858 O O . PHE A 1 104 ? 2.356 0.445 -11.040 1.00 93.75 104 PHE A O 1
ATOM 865 N N . TYR A 1 105 ? 0.932 -1.078 -10.219 1.00 92.75 105 TYR A N 1
ATOM 866 C CA . TYR A 1 105 ? 0.968 -1.908 -11.421 1.00 92.75 105 TYR A CA 1
ATOM 867 C C . TYR A 1 105 ? 0.651 -1.106 -12.693 1.00 92.75 105 TYR A C 1
ATOM 869 O O . TYR A 1 105 ? 1.355 -1.255 -13.683 1.00 92.75 105 TYR A O 1
ATOM 877 N N . ASP A 1 106 ? -0.372 -0.256 -12.639 1.00 93.12 106 ASP A N 1
ATOM 878 C CA . ASP A 1 106 ? -0.958 0.464 -13.776 1.00 93.12 106 ASP A CA 1
ATOM 879 C C . ASP A 1 106 ? -0.660 1.975 -13.789 1.00 93.12 106 ASP A C 1
ATOM 881 O O . ASP A 1 106 ? -0.816 2.624 -14.816 1.00 93.12 106 ASP A O 1
ATOM 885 N N . HIS A 1 107 ? -0.257 2.562 -12.657 1.00 90.69 107 HIS A N 1
ATOM 886 C CA . HIS A 1 107 ? -0.084 4.010 -12.514 1.00 90.69 107 HIS A CA 1
ATOM 887 C C . HIS A 1 107 ? 1.161 4.366 -11.701 1.00 90.69 107 HIS A C 1
ATOM 889 O O . HIS A 1 107 ? 1.557 3.659 -10.777 1.00 90.69 107 HIS A O 1
ATOM 895 N N . CYS A 1 108 ? 1.734 5.529 -11.997 1.00 90.56 108 CYS A N 1
ATOM 896 C CA . CYS A 1 108 ? 2.657 6.229 -11.112 1.00 90.56 108 CYS A CA 1
ATOM 897 C C . CYS A 1 108 ? 1.922 7.447 -10.550 1.00 90.56 108 CYS A C 1
ATOM 899 O O . CYS A 1 108 ? 1.487 8.296 -11.326 1.00 90.56 108 CYS A O 1
ATOM 901 N N . ILE A 1 109 ? 1.757 7.514 -9.231 1.00 92.31 109 ILE A N 1
ATOM 902 C CA . ILE A 1 109 ? 1.029 8.609 -8.574 1.00 92.31 109 ILE A CA 1
ATOM 903 C C . ILE A 1 109 ? 1.990 9.530 -7.842 1.00 92.31 109 ILE A C 1
ATOM 905 O O . ILE A 1 109 ? 3.064 9.106 -7.403 1.00 92.31 109 ILE A O 1
ATOM 909 N N . HIS A 1 110 ? 1.563 10.768 -7.629 1.00 92.94 110 HIS A N 1
ATOM 910 C CA . HIS A 1 110 ? 2.269 11.690 -6.752 1.00 92.94 110 HIS A CA 1
ATOM 911 C C . HIS A 1 110 ? 1.908 11.438 -5.277 1.00 92.94 110 HIS A C 1
ATOM 913 O O . HIS A 1 110 ? 0.779 11.082 -4.941 1.00 92.94 110 HIS A O 1
ATOM 919 N N . ARG A 1 111 ? 2.846 11.687 -4.357 1.00 90.88 111 ARG A N 1
ATOM 920 C CA . ARG A 1 111 ? 2.686 11.502 -2.902 1.00 90.88 111 ARG A CA 1
ATOM 921 C C . ARG A 1 111 ? 1.456 12.211 -2.336 1.00 90.88 111 ARG A C 1
ATOM 923 O O . ARG A 1 111 ? 0.781 11.659 -1.474 1.00 90.88 111 ARG A O 1
ATOM 930 N N . ASN A 1 112 ? 1.127 13.384 -2.869 1.00 92.56 112 ASN A N 1
ATOM 931 C CA . ASN A 1 112 ? -0.054 14.143 -2.454 1.00 92.56 112 ASN A CA 1
ATOM 932 C C . ASN A 1 112 ? -1.366 13.357 -2.639 1.00 92.56 112 ASN A C 1
ATOM 934 O O . ASN A 1 112 ? -2.300 13.561 -1.874 1.00 92.56 112 ASN A O 1
ATOM 938 N N . GLU A 1 113 ? -1.454 12.461 -3.627 1.00 93.75 113 GLU A N 1
ATOM 939 C CA . GLU A 1 113 ? -2.674 11.681 -3.874 1.00 93.75 113 GLU A CA 1
ATOM 940 C C . GLU A 1 113 ? -2.957 10.709 -2.723 1.00 93.75 113 GLU A C 1
ATOM 942 O O . GLU A 1 113 ? -4.092 10.597 -2.262 1.00 93.75 113 GLU A O 1
ATOM 947 N N . ILE A 1 114 ? -1.922 10.051 -2.190 1.00 92.75 114 ILE A N 1
ATOM 948 C CA . ILE A 1 114 ? -2.091 9.168 -1.032 1.00 92.75 114 ILE A CA 1
ATOM 949 C C . ILE A 1 114 ? -2.203 9.949 0.281 1.00 92.75 114 ILE A C 1
ATOM 951 O O . ILE A 1 114 ? -2.924 9.522 1.180 1.00 92.75 114 ILE A O 1
ATOM 955 N N . GLU A 1 115 ? -1.545 11.108 0.391 1.00 91.62 115 GLU A N 1
ATOM 956 C CA . GLU A 1 115 ? -1.707 12.017 1.534 1.00 91.62 115 GLU A CA 1
ATOM 957 C C . GLU A 1 115 ? -3.162 12.464 1.687 1.00 91.62 115 GLU A C 1
ATOM 959 O O . GLU A 1 115 ? -3.716 12.336 2.776 1.00 91.62 115 GLU A O 1
ATOM 964 N N . GLN A 1 116 ? -3.814 12.871 0.594 1.00 93.19 116 GLN A N 1
ATOM 965 C CA . GLN A 1 116 ? -5.226 13.269 0.601 1.00 93.19 116 GLN A CA 1
ATOM 966 C C . GLN A 1 116 ? -6.146 12.147 1.103 1.00 93.19 116 GLN A C 1
ATOM 968 O O . GLN A 1 116 ? -7.049 12.394 1.905 1.00 93.19 116 GLN A O 1
ATOM 973 N N . LEU A 1 117 ? -5.891 10.897 0.701 1.00 93.75 117 LEU A N 1
ATOM 974 C CA . LEU A 1 117 ? -6.636 9.746 1.218 1.00 93.75 117 LEU A CA 1
ATOM 975 C C . LEU A 1 117 ? -6.355 9.487 2.710 1.00 93.75 117 LEU A C 1
ATOM 977 O O . LEU A 1 117 ? -7.240 9.082 3.456 1.00 93.75 117 LEU A O 1
ATOM 981 N N . ILE A 1 118 ? -5.142 9.721 3.202 1.00 92.62 118 ILE A N 1
ATOM 982 C CA . ILE A 1 118 ? -4.832 9.523 4.628 1.00 92.62 118 ILE A CA 1
ATOM 983 C C . ILE A 1 11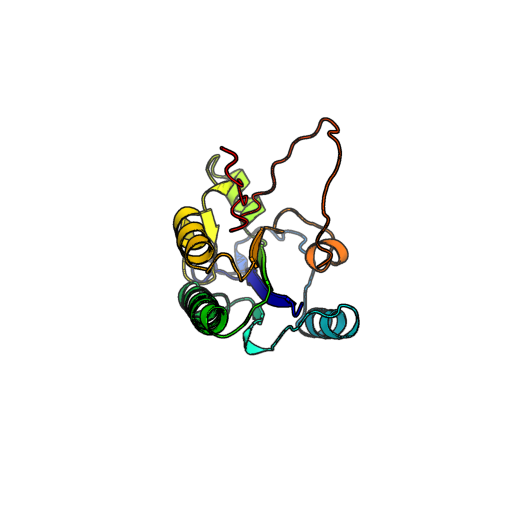8 ? -5.460 10.627 5.488 1.00 92.62 118 ILE A C 1
ATOM 985 O O . ILE A 1 118 ? -5.950 10.355 6.586 1.00 92.62 118 ILE A O 1
ATOM 989 N N . GLU A 1 119 ? -5.473 11.861 4.992 1.00 91.75 119 GLU A N 1
ATOM 990 C CA . GLU A 1 119 ? -6.065 13.018 5.669 1.00 91.75 119 GLU A CA 1
ATOM 991 C C . GLU A 1 119 ? -7.597 12.949 5.747 1.00 91.75 119 GLU A C 1
ATOM 993 O O . GLU A 1 119 ? -8.185 13.545 6.646 1.00 91.75 119 GLU A O 1
ATOM 998 N N . GLY A 1 120 ? -8.246 12.172 4.872 1.00 90.62 120 GLY A N 1
ATOM 999 C CA . GLY A 1 120 ? -9.699 11.967 4.890 1.00 90.62 120 GLY A CA 1
ATOM 1000 C C . GLY A 1 120 ? -10.235 11.164 6.085 1.00 90.62 120 GLY A C 1
ATOM 1001 O O . GLY A 1 120 ? -11.445 11.130 6.306 1.00 90.62 120 GLY A O 1
ATOM 1002 N N . PHE A 1 121 ? -9.369 10.523 6.877 1.00 93.88 121 PHE A N 1
ATOM 1003 C CA . PHE A 1 121 ? -9.792 9.759 8.054 1.00 93.88 121 PHE A CA 1
ATOM 1004 C C . PHE A 1 121 ? -10.138 10.672 9.249 1.00 93.88 121 PHE A C 1
ATOM 1006 O O . PHE A 1 121 ? -9.405 11.622 9.536 1.00 93.88 121 PHE A O 1
ATOM 1013 N N . PRO A 1 122 ? -11.197 10.359 10.022 1.00 92.00 122 PRO A N 1
ATOM 1014 C CA . PRO A 1 122 ? -11.576 11.117 11.202 1.00 92.00 122 PRO A CA 1
ATOM 1015 C C . PRO A 1 122 ? -10.507 11.002 12.304 1.00 92.00 122 PRO A C 1
ATOM 1017 O O . PRO A 1 122 ? -9.834 9.975 12.411 1.00 92.00 122 PRO A O 1
ATOM 1020 N N . PRO A 1 123 ? -10.387 11.995 13.206 1.00 88.00 123 PRO A N 1
ATOM 1021 C CA . PRO A 1 123 ? -9.374 11.987 14.269 1.00 88.00 123 PRO A CA 1
ATOM 1022 C C . PRO A 1 123 ? -9.464 10.797 15.238 1.00 88.00 123 PRO A C 1
ATOM 1024 O O . PRO A 1 123 ? -8.478 10.452 15.886 1.00 88.00 123 PRO A O 1
ATOM 1027 N N . SER A 1 124 ? -10.641 10.174 15.355 1.00 87.81 124 SER A N 1
ATOM 1028 C CA . SER A 1 124 ? -10.877 8.976 16.173 1.00 87.81 124 SER A CA 1
ATOM 1029 C C . SER A 1 124 ? -10.292 7.695 15.566 1.00 87.81 124 SER A C 1
ATOM 1031 O O . SER A 1 124 ? -10.205 6.669 16.245 1.00 87.81 124 SER A O 1
ATOM 1033 N N . PHE A 1 125 ? -9.862 7.740 14.303 1.00 92.62 125 PHE A N 1
ATOM 1034 C CA . PHE A 1 125 ? -9.331 6.599 13.578 1.00 92.62 125 PHE A CA 1
ATOM 1035 C C . PHE A 1 125 ? -7.931 6.900 13.045 1.00 92.62 125 PHE A C 1
ATOM 1037 O O . PHE A 1 125 ? -7.730 7.788 12.222 1.00 92.62 125 PHE A O 1
ATOM 1044 N N . SER A 1 126 ? -6.936 6.136 13.493 1.00 91.50 126 SER A N 1
ATOM 1045 C CA . SER A 1 126 ? -5.547 6.368 13.087 1.00 91.50 126 SER A CA 1
ATOM 1046 C C . SER A 1 126 ? -5.248 5.685 11.753 1.00 91.50 126 SER A C 1
ATOM 1048 O O . SER A 1 126 ? -5.384 4.470 11.645 1.00 91.50 126 SER A O 1
ATOM 1050 N N . CYS A 1 127 ? -4.790 6.440 10.760 1.00 93.56 127 CYS A N 1
ATOM 1051 C CA . CYS A 1 127 ? -4.282 5.907 9.499 1.00 93.56 127 CYS A CA 1
ATOM 1052 C C . CYS A 1 127 ? -2.787 6.230 9.362 1.00 93.56 127 CYS A C 1
ATOM 1054 O O . CYS A 1 127 ? -2.364 7.369 9.581 1.00 93.56 127 CYS A O 1
ATOM 1056 N N . GLU A 1 128 ? -1.979 5.218 9.042 1.00 92.06 128 GLU A N 1
ATOM 1057 C CA . GLU A 1 128 ? -0.534 5.341 8.828 1.00 92.06 128 GLU A CA 1
ATOM 1058 C C . GLU A 1 128 ? -0.137 4.664 7.514 1.00 92.06 128 GLU A C 1
ATOM 1060 O O . GLU A 1 128 ? -0.390 3.474 7.334 1.00 92.06 128 GLU A O 1
ATOM 1065 N N . PHE A 1 129 ? 0.550 5.386 6.629 1.00 92.12 129 PHE A N 1
ATOM 1066 C CA . PHE A 1 129 ? 1.187 4.812 5.444 1.00 92.12 129 PHE A CA 1
ATOM 1067 C C . PHE A 1 129 ? 2.691 4.654 5.666 1.00 92.12 129 PHE A C 1
ATOM 1069 O O . PHE A 1 129 ? 3.374 5.571 6.133 1.00 92.12 129 PHE A O 1
ATOM 1076 N N . LYS A 1 130 ? 3.198 3.461 5.350 1.00 90.50 130 LYS A N 1
ATOM 1077 C CA . LYS A 1 130 ? 4.569 3.020 5.615 1.00 90.50 130 LYS A CA 1
ATOM 1078 C C . LYS A 1 130 ? 5.199 2.528 4.317 1.00 90.50 130 LYS A C 1
ATOM 1080 O O . LYS A 1 130 ? 4.937 1.400 3.898 1.00 90.50 130 LYS A O 1
ATOM 1085 N N . ASN A 1 131 ? 6.064 3.346 3.718 1.00 89.81 131 ASN A N 1
ATOM 1086 C CA . ASN A 1 131 ? 6.918 2.902 2.618 1.00 89.81 131 ASN A CA 1
ATOM 1087 C C . ASN A 1 131 ? 8.083 2.058 3.171 1.00 89.81 131 ASN A C 1
ATOM 1089 O O . ASN A 1 131 ? 8.882 2.527 3.983 1.00 89.81 131 ASN A O 1
ATOM 1093 N N . LYS A 1 132 ? 8.172 0.802 2.730 1.00 88.12 132 LYS A N 1
ATOM 1094 C CA . LYS A 1 132 ? 9.200 -0.174 3.109 1.00 88.12 132 LYS A CA 1
ATOM 1095 C C . LYS A 1 132 ? 10.122 -0.558 1.950 1.00 88.12 132 LYS A C 1
ATOM 1097 O O . LYS A 1 132 ? 10.957 -1.436 2.133 1.00 88.12 132 LYS A O 1
ATOM 1102 N N . SER A 1 133 ? 10.025 0.073 0.781 1.00 82.69 133 SER A N 1
ATOM 1103 C CA . SER A 1 133 ? 10.772 -0.297 -0.433 1.00 82.69 133 SER A CA 1
ATOM 1104 C C . SER A 1 133 ? 12.304 -0.226 -0.312 1.00 82.69 133 SER A C 1
ATOM 1106 O O . SER A 1 133 ? 13.016 -0.802 -1.130 1.00 82.69 133 SER A O 1
ATOM 1108 N N . GLY A 1 134 ? 12.836 0.441 0.719 1.00 76.00 134 GLY A N 1
ATOM 1109 C CA . GLY A 1 134 ? 14.270 0.431 1.048 1.00 76.00 134 GLY A CA 1
ATOM 1110 C C . GLY A 1 134 ? 14.733 -0.764 1.891 1.00 76.00 134 GLY A C 1
ATOM 1111 O O . GLY A 1 134 ? 15.930 -0.933 2.115 1.00 76.00 134 GLY A O 1
ATOM 1112 N N . GLU A 1 135 ? 13.813 -1.595 2.379 1.00 79.94 135 GLU A N 1
ATOM 1113 C CA . GLU A 1 135 ? 14.140 -2.736 3.227 1.00 79.94 135 GLU A CA 1
ATOM 1114 C C . GLU A 1 135 ? 14.556 -3.950 2.391 1.00 79.94 135 GLU A C 1
ATOM 1116 O O . GLU 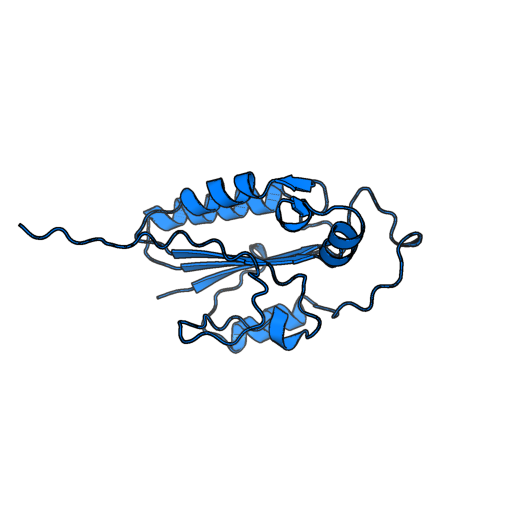A 1 135 ? 13.854 -4.401 1.485 1.00 79.94 135 GLU A O 1
ATOM 1121 N N . THR A 1 136 ? 15.700 -4.534 2.737 1.00 73.44 136 THR A N 1
ATOM 1122 C CA . THR A 1 136 ? 16.232 -5.739 2.077 1.00 73.44 136 THR A CA 1
ATOM 1123 C C . THR A 1 136 ? 15.893 -7.019 2.834 1.00 73.44 136 THR A C 1
ATOM 1125 O O . THR A 1 136 ? 15.925 -8.113 2.268 1.00 73.44 136 THR A O 1
ATOM 1128 N N . SER A 1 137 ? 15.533 -6.903 4.117 1.00 78.06 137 SER A N 1
ATOM 1129 C CA . SER A 1 137 ? 15.136 -8.043 4.936 1.00 78.06 137 SER A CA 1
ATOM 1130 C C . SER A 1 137 ? 13.629 -8.255 4.898 1.00 78.06 137 SER A C 1
ATOM 1132 O O . SER A 1 137 ? 12.851 -7.405 5.334 1.00 78.06 137 SER A O 1
ATOM 1134 N N . LYS A 1 138 ? 13.224 -9.465 4.508 1.00 79.00 138 LYS A N 1
ATOM 1135 C CA . LYS A 1 138 ? 11.835 -9.929 4.588 1.00 79.00 138 LYS A CA 1
ATOM 1136 C C . LYS A 1 138 ? 11.240 -9.742 5.984 1.00 79.00 138 LYS A C 1
ATOM 1138 O O . LYS A 1 138 ? 10.094 -9.332 6.097 1.00 79.00 138 LYS A O 1
ATOM 1143 N N . SER A 1 139 ? 12.008 -9.996 7.046 1.00 77.88 139 SER A N 1
ATOM 1144 C CA . SER A 1 139 ? 11.507 -9.823 8.413 1.00 77.88 139 SER A CA 1
ATOM 1145 C C . SER A 1 139 ? 11.161 -8.374 8.743 1.00 77.88 139 SER A C 1
ATOM 1147 O O . SER A 1 139 ? 10.235 -8.173 9.511 1.00 77.88 139 SER A O 1
ATOM 1149 N N . LYS A 1 140 ? 11.855 -7.392 8.151 1.00 79.00 140 LYS A N 1
ATOM 1150 C CA . LYS A 1 140 ? 11.637 -5.957 8.395 1.00 79.00 140 LYS A CA 1
ATOM 1151 C C . LYS A 1 140 ? 10.485 -5.380 7.578 1.00 79.00 140 LYS A C 1
ATOM 1153 O O . LYS A 1 140 ? 9.742 -4.546 8.084 1.00 79.00 140 LYS A O 1
ATOM 1158 N N . ILE A 1 141 ? 10.301 -5.850 6.341 1.00 77.00 141 ILE A N 1
ATOM 1159 C CA . ILE A 1 141 ? 9.127 -5.496 5.518 1.00 77.00 141 ILE A CA 1
ATOM 1160 C C . ILE A 1 141 ? 7.846 -5.999 6.189 1.00 77.00 141 ILE A C 1
ATOM 1162 O O . ILE A 1 141 ? 6.811 -5.342 6.173 1.00 77.00 141 ILE A O 1
ATOM 1166 N N . LEU A 1 142 ? 7.948 -7.176 6.804 1.00 77.06 142 LEU A N 1
ATOM 1167 C CA . LEU A 1 142 ? 6.866 -7.864 7.490 1.00 77.06 142 LEU A CA 1
ATOM 1168 C C . LEU A 1 142 ? 6.794 -7.529 8.990 1.00 77.06 142 LEU A C 1
ATOM 1170 O O . LEU A 1 142 ? 5.928 -8.068 9.684 1.00 77.06 142 LEU A O 1
ATOM 1174 N N . ASP A 1 143 ? 7.681 -6.667 9.502 1.00 74.38 143 ASP A N 1
ATOM 1175 C CA . ASP A 1 143 ? 7.617 -6.217 10.889 1.00 74.38 143 ASP A CA 1
ATOM 1176 C C . ASP A 1 143 ? 6.561 -5.123 11.013 1.00 74.38 143 ASP A C 1
ATOM 1178 O O . ASP A 1 143 ? 6.738 -3.980 10.588 1.00 74.38 143 ASP A O 1
ATOM 1182 N N . LEU A 1 144 ? 5.421 -5.519 11.574 1.00 66.19 144 LEU A N 1
ATOM 1183 C CA . LEU A 1 144 ? 4.247 -4.666 11.737 1.00 66.19 144 LEU A CA 1
ATOM 1184 C C . LEU A 1 144 ? 4.198 -4.000 13.109 1.00 66.19 144 LEU A C 1
ATOM 1186 O O . LEU A 1 144 ? 3.180 -3.401 13.463 1.00 66.19 144 LEU A O 1
ATOM 1190 N N . LYS A 1 145 ? 5.265 -4.118 13.908 1.00 59.81 145 LYS A N 1
ATOM 1191 C CA . LYS A 1 145 ? 5.353 -3.393 15.169 1.00 59.81 145 LYS A CA 1
ATOM 1192 C C . LYS A 1 145 ? 5.354 -1.896 14.873 1.00 59.81 145 LYS A C 1
ATOM 1194 O O . LYS A 1 145 ? 6.227 -1.365 14.195 1.00 59.81 145 LYS A O 1
ATOM 1199 N N . SER A 1 146 ? 4.338 -1.209 15.382 1.00 43.84 146 SER A N 1
ATOM 1200 C CA . SER A 1 146 ? 4.396 0.232 15.575 1.00 43.84 146 SER A CA 1
ATOM 1201 C C . SER A 1 146 ? 5.484 0.501 16.607 1.00 43.84 146 SER A C 1
ATOM 1203 O O . SER A 1 146 ? 5.280 0.178 17.776 1.00 43.84 146 SER A O 1
ATOM 1205 N N . GLU A 1 147 ? 6.622 1.057 16.215 1.00 34.12 147 GLU A N 1
ATOM 1206 C CA . GLU A 1 147 ? 7.501 1.684 17.198 1.00 34.12 147 GLU A CA 1
ATOM 1207 C C . GLU A 1 147 ? 6.949 3.072 17.546 1.00 34.12 147 GLU A C 1
ATOM 1209 O O . GLU A 1 147 ? 6.686 3.871 16.642 1.00 34.12 147 GLU A O 1
ATOM 1214 N N . PRO A 1 148 ? 6.763 3.402 18.835 1.00 35.91 148 PRO A N 1
ATOM 1215 C CA . PRO A 1 148 ? 6.780 4.776 19.295 1.00 35.91 148 PRO A CA 1
ATOM 1216 C C . PRO A 1 148 ? 8.129 5.104 19.970 1.00 35.91 148 PRO A C 1
ATOM 1218 O O . PRO A 1 148 ? 8.481 4.463 20.952 1.00 35.91 148 PRO A O 1
ATOM 1221 N N . LYS A 1 149 ? 8.801 6.140 19.434 1.00 43.72 149 LYS A N 1
ATOM 1222 C CA . LYS A 1 149 ? 9.704 7.144 20.058 1.00 43.72 149 LYS A CA 1
ATOM 1223 C C . LYS A 1 149 ? 10.805 6.682 21.046 1.00 43.72 149 LYS A C 1
ATOM 1225 O O . LYS A 1 149 ? 10.493 6.248 22.144 1.00 43.72 149 LYS A O 1
ATOM 1230 N N . ASP A 1 150 ? 12.087 6.933 20.733 1.00 32.22 150 ASP A N 1
ATOM 1231 C CA . ASP A 1 150 ? 12.824 8.147 21.166 1.00 32.22 150 ASP A CA 1
ATOM 1232 C C . ASP A 1 150 ? 14.347 8.120 20.862 1.00 32.22 150 ASP A C 1
ATOM 1234 O O . ASP A 1 150 ? 15.032 7.113 21.014 1.00 32.22 150 ASP A O 1
ATOM 1238 N N . THR A 1 151 ? 14.860 9.322 20.562 1.00 30.30 151 THR A N 1
ATOM 1239 C CA . THR A 1 151 ? 16.252 9.839 20.510 1.00 30.30 151 THR A CA 1
ATOM 1240 C C . THR A 1 151 ? 17.129 9.697 19.248 1.00 30.30 151 THR A C 1
ATOM 1242 O O . THR A 1 151 ? 17.120 8.669 18.574 1.00 30.30 151 THR A O 1
ATOM 1245 N N . PRO A 1 152 ? 17.884 10.773 18.906 1.00 38.50 152 PRO A N 1
ATOM 1246 C CA . PRO A 1 152 ? 18.488 10.966 17.596 1.00 38.50 152 PRO A CA 1
ATOM 1247 C C . PRO A 1 152 ? 19.893 10.368 17.557 1.00 38.50 152 PRO A C 1
ATOM 1249 O O . PRO A 1 152 ? 20.755 10.728 18.357 1.00 38.50 152 PRO A O 1
ATOM 1252 N N . ASN A 1 153 ? 20.151 9.505 16.580 1.00 27.39 153 ASN A N 1
ATOM 1253 C CA . ASN A 1 153 ? 21.510 9.192 16.169 1.00 27.39 153 ASN A CA 1
ATOM 1254 C C . ASN A 1 153 ? 21.656 9.513 14.686 1.00 27.39 153 ASN A C 1
ATOM 1256 O O . ASN A 1 153 ? 20.884 9.057 13.846 1.00 27.39 153 ASN A O 1
ATOM 1260 N N . TYR A 1 154 ? 22.642 10.364 14.422 1.00 32.41 154 TYR A N 1
ATOM 1261 C CA . TYR A 1 154 ? 23.071 10.895 13.137 1.00 32.41 154 TYR A CA 1
ATOM 1262 C C . TYR A 1 154 ? 23.251 9.784 12.091 1.00 32.41 154 TYR A C 1
ATOM 1264 O O . TYR A 1 154 ? 24.317 9.199 12.008 1.00 32.41 154 TYR A O 1
ATOM 1272 N N . PHE A 1 155 ? 22.195 9.494 11.331 1.00 28.50 155 PHE A N 1
ATOM 1273 C CA . PHE A 1 155 ? 22.156 9.053 9.928 1.00 28.50 155 PHE A CA 1
ATOM 1274 C C . PHE A 1 155 ? 20.682 9.140 9.509 1.00 28.50 155 PHE A C 1
ATOM 1276 O O . PHE A 1 155 ? 19.953 8.152 9.461 1.00 28.50 155 PHE A O 1
ATOM 1283 N N . GLN A 1 156 ? 20.208 10.372 9.328 1.00 29.25 156 GLN A N 1
ATOM 1284 C CA . GLN A 1 156 ? 18.813 10.677 9.032 1.00 29.25 156 GLN A CA 1
ATOM 1285 C C . GLN A 1 156 ? 18.511 10.336 7.567 1.00 29.25 156 GLN A C 1
ATOM 1287 O O . GLN A 1 156 ? 18.760 11.133 6.669 1.00 29.25 156 GLN A O 1
ATOM 1292 N N . PHE A 1 157 ? 17.987 9.133 7.331 1.00 33.00 157 PHE A N 1
ATOM 1293 C CA . PHE A 1 157 ? 17.125 8.867 6.183 1.00 33.00 157 PHE A CA 1
ATOM 1294 C C . PHE A 1 157 ? 15.685 8.960 6.687 1.00 33.00 157 PHE A C 1
ATOM 1296 O O . PHE A 1 157 ? 15.201 8.047 7.358 1.00 33.00 157 PHE A O 1
ATOM 1303 N N . ASP A 1 158 ? 15.020 10.081 6.409 1.00 34.03 158 ASP A N 1
ATOM 1304 C CA . ASP A 1 158 ? 13.582 10.233 6.635 1.00 34.03 158 ASP A CA 1
ATOM 1305 C C . ASP A 1 158 ? 12.837 9.324 5.648 1.00 34.03 158 ASP A C 1
ATOM 1307 O O . ASP A 1 158 ? 12.527 9.689 4.516 1.00 34.03 158 ASP A O 1
ATOM 1311 N N . PHE A 1 159 ? 12.588 8.082 6.060 1.00 38.62 159 PHE A N 1
ATOM 1312 C CA . PHE A 1 159 ? 11.682 7.193 5.343 1.00 38.62 159 PHE A CA 1
ATOM 1313 C C . PHE A 1 159 ? 10.264 7.724 5.538 1.00 38.62 159 PHE A C 1
ATOM 1315 O O . PHE A 1 159 ? 9.749 7.692 6.648 1.00 38.62 159 PHE A O 1
ATOM 1322 N N . GLY A 1 160 ? 9.656 8.245 4.470 1.00 45.84 160 GLY A N 1
ATOM 1323 C CA . GLY A 1 160 ? 8.377 8.956 4.487 1.00 45.84 160 GLY A CA 1
ATOM 1324 C C . GLY A 1 160 ? 7.243 8.212 5.197 1.00 45.84 160 GLY A C 1
ATOM 1325 O O . GLY A 1 160 ? 6.512 7.430 4.588 1.00 45.84 160 GLY A O 1
ATOM 1326 N N . PHE A 1 161 ? 7.067 8.511 6.480 1.00 54.31 161 PHE A N 1
ATOM 1327 C CA . PHE A 1 161 ? 5.891 8.150 7.254 1.00 54.31 161 PHE A CA 1
ATOM 1328 C C . PHE A 1 161 ? 4.823 9.219 7.042 1.00 54.31 161 PHE A C 1
ATOM 1330 O O . PHE A 1 161 ? 5.073 10.405 7.248 1.00 54.31 161 PHE A O 1
ATOM 1337 N N . LEU A 1 162 ? 3.626 8.793 6.651 1.00 66.31 162 LEU A N 1
ATOM 1338 C CA . LEU A 1 162 ? 2.445 9.651 6.612 1.00 66.31 162 LEU A CA 1
ATOM 1339 C C . LEU A 1 162 ? 1.484 9.172 7.687 1.00 66.31 162 LEU A C 1
ATOM 1341 O O . LEU A 1 162 ? 1.183 7.981 7.765 1.00 66.31 162 LEU A O 1
ATOM 1345 N N . SER A 1 163 ? 1.033 10.081 8.545 1.00 61.00 163 SER A N 1
ATOM 1346 C CA . SER A 1 163 ? 0.110 9.752 9.625 1.00 61.00 163 SER A CA 1
ATOM 1347 C C . SER A 1 163 ? -0.871 10.887 9.850 1.00 61.00 163 SER A C 1
ATOM 1349 O O . SER A 1 163 ? -0.467 12.039 9.963 1.00 61.00 163 SER A O 1
ATOM 1351 N N . ASN A 1 164 ? -2.146 10.543 10.011 1.00 72.19 164 ASN A N 1
ATOM 1352 C CA . ASN A 1 164 ? -3.203 11.499 10.337 1.00 72.19 164 ASN A CA 1
ATOM 1353 C C . ASN A 1 164 ? -3.279 11.861 11.836 1.00 72.19 164 ASN A C 1
ATOM 1355 O O . ASN A 1 164 ? -4.311 12.351 12.296 1.00 72.19 164 ASN A O 1
ATOM 1359 N N . LYS A 1 165 ? -2.233 11.588 12.634 1.00 44.91 165 LYS A N 1
ATOM 1360 C CA . LYS A 1 165 ? -2.215 11.900 14.073 1.00 44.91 165 LYS A CA 1
ATOM 1361 C C . LYS A 1 165 ? -2.202 13.411 14.293 1.00 44.91 165 LYS A C 1
ATOM 1363 O O . LYS A 1 165 ? -1.162 14.011 14.555 1.00 44.91 165 LYS A O 1
ATOM 1368 N N . ASN A 1 166 ? -3.380 14.017 14.249 1.00 40.34 166 ASN A N 1
ATOM 1369 C CA . ASN A 1 166 ? -3.585 15.370 14.720 1.00 40.34 166 ASN A CA 1
ATOM 1370 C C . ASN A 1 166 ? -3.309 15.418 16.223 1.00 40.34 166 ASN A C 1
ATOM 1372 O O . ASN A 1 166 ? -3.958 14.755 17.034 1.00 40.34 166 ASN A O 1
ATOM 1376 N N . HIS A 1 167 ? -2.313 16.224 16.583 1.00 36.47 167 HIS A N 1
ATOM 1377 C CA . HIS A 1 167 ? -2.096 16.676 17.943 1.00 36.47 167 HIS A CA 1
ATOM 1378 C C . HIS A 1 167 ? -3.387 17.318 18.456 1.00 36.47 167 HIS A C 1
ATOM 1380 O O . HIS A 1 167 ? -3.780 18.395 18.012 1.00 36.47 167 HIS A O 1
ATOM 1386 N N . SER A 1 168 ? -3.997 16.699 19.462 1.00 37.50 168 SER A N 1
ATOM 1387 C CA . SER A 1 168 ? -4.859 17.401 20.401 1.00 37.50 168 SER A CA 1
ATOM 1388 C C . SER A 1 168 ? -4.014 18.461 21.118 1.00 37.50 168 SER A C 1
ATOM 1390 O O . SER A 1 168 ? -3.417 18.193 22.164 1.00 37.50 168 SER A O 1
ATOM 1392 N N . ARG A 1 169 ? -3.910 19.669 20.556 1.00 30.95 169 ARG A N 1
ATOM 1393 C CA . ARG A 1 169 ? -3.561 20.839 21.362 1.00 30.95 169 ARG A CA 1
ATOM 1394 C C . ARG A 1 169 ? -4.821 21.247 22.106 1.00 30.95 169 ARG A C 1
ATOM 1396 O O . ARG A 1 169 ? -5.678 21.946 21.582 1.00 30.95 169 ARG A O 1
ATOM 1403 N N . PHE A 1 170 ? -4.916 20.732 23.327 1.00 33.50 170 PHE A N 1
ATOM 1404 C CA . PHE A 1 170 ? -5.690 21.342 24.394 1.00 33.50 170 PHE A CA 1
ATOM 1405 C C . PHE A 1 170 ? -5.435 22.854 24.412 1.00 33.50 170 PHE A C 1
ATOM 1407 O O . PHE A 1 170 ? -4.282 23.289 24.453 1.00 33.50 170 PHE A O 1
ATOM 1414 N N . SER A 1 171 ? -6.510 23.638 24.417 1.00 37.16 171 SER A N 1
ATOM 1415 C CA . SER A 1 171 ? -6.493 24.987 24.979 1.00 37.16 171 SER A CA 1
ATOM 1416 C C . SER A 1 171 ? -6.159 24.905 26.472 1.00 37.16 171 SER A C 1
ATOM 1418 O O . SER A 1 171 ? -6.603 23.973 27.149 1.00 37.16 171 SER A O 1
ATOM 1420 N N . PRO A 1 172 ? -5.458 25.909 27.011 1.00 35.53 172 PRO A N 1
ATOM 1421 C CA . PRO A 1 172 ? -5.921 26.464 28.272 1.00 35.53 172 PRO A CA 1
ATOM 1422 C C . PRO A 1 172 ? -5.963 27.999 28.267 1.00 35.53 172 PRO A C 1
ATOM 1424 O O . PRO A 1 172 ? -4.964 28.645 27.965 1.00 35.53 172 PRO A O 1
ATOM 1427 N N . ILE A 1 173 ? -7.144 28.471 28.693 1.00 41.47 173 ILE A N 1
ATOM 1428 C CA . ILE A 1 173 ? -7.536 29.748 29.326 1.00 41.47 173 ILE A CA 1
ATOM 1429 C C . ILE A 1 173 ? -7.328 31.024 28.506 1.00 41.47 173 ILE A C 1
ATOM 1431 O O . ILE A 1 173 ? -6.192 31.536 28.438 1.00 41.47 173 ILE A O 1
#

Sequence (173 aa):
MKTHCIFILVNQLEEINSDTLPKLKHPCISITDLISIRKKNSLRLSMEDIFIGTKATWKNIANRIEEYQELSFLRDGKLDIIYYSIYDSLTRTYTDAADQYFHFYDHCIHRNEIEQLIEGFPPSFSCEFKNKSGETSKSKILDLKSEPKDTPNYFQFDFGFLSNKNHSRFSPI

pLDDT: mean 76.92, std 19.38, range [27.39, 96.62]